Protein AF-A0A970YHF7-F1 (afdb_monomer_lite)

Structure (mmCIF, N/CA/C/O backbone):
data_AF-A0A970YHF7-F1
#
_entry.id   AF-A0A970YHF7-F1
#
loop_
_atom_site.group_PDB
_atom_site.id
_atom_site.type_symbol
_atom_site.label_atom_id
_atom_site.label_alt_id
_atom_site.label_comp_id
_atom_site.label_asym_id
_atom_site.label_entity_id
_atom_site.label_seq_id
_atom_site.pdbx_PDB_ins_code
_atom_site.Cartn_x
_atom_site.Cartn_y
_atom_site.Cartn_z
_atom_site.occupancy
_atom_site.B_iso_or_equiv
_atom_site.auth_seq_id
_atom_site.auth_comp_id
_atom_site.auth_asym_id
_atom_site.auth_atom_id
_atom_site.pdbx_PDB_model_num
ATOM 1 N N . LEU A 1 1 ? 2.351 -11.406 2.513 1.00 85.31 1 LEU A N 1
ATOM 2 C CA . LEU A 1 1 ? 3.472 -10.469 2.772 1.00 85.31 1 LEU A CA 1
ATOM 3 C C . LEU A 1 1 ? 4.498 -10.634 1.662 1.00 85.31 1 LEU A C 1
ATOM 5 O O . LEU A 1 1 ? 4.636 -11.752 1.177 1.00 85.31 1 LEU A O 1
ATOM 9 N N . VAL A 1 2 ? 5.182 -9.561 1.263 1.00 94.38 2 VAL A N 1
ATOM 10 C CA . VAL A 1 2 ? 6.252 -9.635 0.254 1.00 94.38 2 VAL A CA 1
ATOM 11 C C . VAL A 1 2 ? 7.477 -10.334 0.849 1.00 94.38 2 VAL A C 1
ATOM 13 O O . VAL A 1 2 ? 7.839 -10.079 2.001 1.00 94.38 2 VAL A O 1
ATOM 16 N N . GLU A 1 3 ? 8.116 -11.209 0.070 1.00 94.25 3 GLU A N 1
ATOM 17 C CA . GLU A 1 3 ? 9.375 -11.845 0.463 1.00 94.25 3 GLU A CA 1
ATOM 18 C C . GLU A 1 3 ? 10.464 -10.786 0.694 1.00 94.25 3 GLU A C 1
ATOM 20 O O . GLU A 1 3 ? 10.668 -9.878 -0.116 1.00 94.25 3 GLU A O 1
ATOM 25 N N . GLN A 1 4 ? 11.162 -10.888 1.825 1.00 93.81 4 GLN A N 1
ATOM 26 C CA . GLN A 1 4 ? 12.107 -9.865 2.260 1.00 93.81 4 GLN A CA 1
ATOM 27 C C . GLN A 1 4 ? 13.361 -9.848 1.385 1.00 93.81 4 GLN A C 1
ATOM 29 O O . GLN A 1 4 ? 14.000 -10.869 1.159 1.00 93.81 4 GLN A O 1
ATOM 34 N N . ALA A 1 5 ? 13.761 -8.650 0.976 1.00 94.31 5 ALA A N 1
ATOM 35 C CA . ALA A 1 5 ? 15.042 -8.372 0.346 1.00 94.31 5 ALA A CA 1
ATOM 36 C C . ALA A 1 5 ? 15.529 -6.988 0.796 1.00 94.31 5 ALA A C 1
ATOM 38 O O . ALA A 1 5 ? 14.752 -6.180 1.312 1.00 94.31 5 ALA A O 1
ATOM 39 N N . ARG A 1 6 ? 16.823 -6.705 0.619 1.00 92.69 6 ARG A N 1
ATOM 40 C CA . ARG A 1 6 ? 17.398 -5.399 0.968 1.00 92.69 6 ARG A CA 1
ATOM 41 C C . ARG A 1 6 ? 16.718 -4.286 0.158 1.00 92.69 6 ARG A C 1
ATOM 43 O O . ARG A 1 6 ? 16.482 -4.445 -1.040 1.00 92.69 6 ARG A O 1
ATOM 50 N N . SER A 1 7 ? 16.440 -3.153 0.801 1.00 91.12 7 SER A N 1
ATOM 51 C CA . SER A 1 7 ? 15.846 -1.981 0.148 1.00 91.12 7 SER A CA 1
ATOM 52 C C . SER A 1 7 ? 16.662 -1.514 -1.058 1.00 91.12 7 SER A C 1
ATOM 54 O O . SER A 1 7 ? 17.890 -1.602 -1.054 1.00 91.12 7 SER A O 1
ATOM 56 N N . HIS A 1 8 ? 15.960 -1.017 -2.079 1.00 89.94 8 HIS A N 1
ATOM 57 C CA . HIS A 1 8 ? 16.536 -0.525 -3.339 1.00 89.94 8 HIS A CA 1
ATOM 58 C C . HIS A 1 8 ? 17.381 -1.555 -4.106 1.00 89.94 8 HIS A C 1
ATOM 60 O O . HIS A 1 8 ? 18.261 -1.188 -4.879 1.00 89.94 8 HIS A O 1
ATOM 66 N N . THR A 1 9 ? 17.118 -2.851 -3.914 1.00 96.12 9 THR A N 1
ATOM 67 C CA . THR A 1 9 ? 17.730 -3.905 -4.731 1.00 96.12 9 THR A CA 1
ATOM 68 C C . THR A 1 9 ? 16.776 -4.386 -5.823 1.00 96.12 9 THR A C 1
ATOM 70 O O . THR A 1 9 ? 15.561 -4.410 -5.602 1.00 96.12 9 THR A O 1
ATOM 73 N N . PRO A 1 10 ? 17.297 -4.846 -6.977 1.00 97.25 10 PRO A N 1
ATOM 74 C CA . PRO A 1 10 ? 16.479 -5.492 -8.001 1.00 97.25 10 PRO A CA 1
ATOM 75 C C . PRO A 1 10 ? 15.685 -6.686 -7.459 1.00 97.25 10 PRO A C 1
ATOM 77 O O . PRO A 1 10 ? 14.540 -6.889 -7.848 1.00 97.25 10 PRO A O 1
ATOM 80 N N . GLN A 1 11 ? 16.255 -7.431 -6.506 1.00 97.12 11 GLN A N 1
ATOM 81 C CA . GLN A 1 11 ? 15.577 -8.567 -5.885 1.00 97.12 11 GLN A CA 1
ATOM 82 C C . GLN A 1 11 ? 14.293 -8.148 -5.162 1.00 97.12 11 GLN A C 1
ATOM 84 O O . GLN A 1 11 ? 13.276 -8.821 -5.286 1.00 97.12 11 GLN A O 1
ATOM 89 N N . LEU A 1 12 ? 14.305 -7.014 -4.452 1.00 95.56 12 LEU A N 1
ATOM 90 C CA . LEU A 1 12 ? 13.091 -6.503 -3.819 1.00 95.56 12 LEU A CA 1
ATOM 91 C C . LEU A 1 12 ? 12.013 -6.187 -4.863 1.00 95.56 12 LEU A C 1
ATOM 93 O O . LEU A 1 12 ? 10.856 -6.539 -4.657 1.00 95.56 12 LEU A O 1
ATOM 97 N N . ALA A 1 13 ? 12.386 -5.576 -5.990 1.00 95.25 13 ALA A N 1
ATOM 98 C CA . ALA A 1 13 ? 11.444 -5.295 -7.071 1.00 95.25 13 ALA A CA 1
ATOM 99 C C . ALA A 1 13 ? 10.846 -6.587 -7.655 1.00 95.25 13 ALA A C 1
ATOM 101 O O . ALA A 1 13 ? 9.633 -6.664 -7.843 1.00 95.25 13 ALA A O 1
ATOM 102 N N . VAL A 1 14 ? 11.669 -7.622 -7.868 1.00 97.25 14 VAL A N 1
ATOM 103 C CA . VAL A 1 14 ? 11.206 -8.949 -8.311 1.00 97.25 14 VAL A CA 1
ATOM 104 C C . VAL A 1 14 ? 10.208 -9.540 -7.315 1.00 97.25 14 VAL A C 1
ATOM 106 O O . VAL A 1 14 ? 9.129 -9.966 -7.725 1.00 97.25 14 VAL A O 1
ATOM 109 N N . ASN A 1 15 ? 10.518 -9.506 -6.017 1.00 96.75 15 ASN A N 1
ATOM 110 C CA . ASN A 1 15 ? 9.645 -10.036 -4.967 1.00 96.75 15 ASN A CA 1
ATOM 111 C C . ASN A 1 15 ? 8.308 -9.280 -4.897 1.00 96.75 15 ASN A C 1
ATOM 113 O O . ASN A 1 15 ? 7.252 -9.896 -4.746 1.00 96.75 15 ASN A O 1
ATOM 117 N N . VAL A 1 16 ? 8.340 -7.950 -5.034 1.00 96.56 16 VAL A N 1
ATOM 118 C CA . VAL A 1 16 ? 7.136 -7.107 -5.077 1.00 96.56 16 VAL A CA 1
ATOM 119 C C . VAL A 1 16 ? 6.282 -7.472 -6.292 1.00 96.56 16 VAL A C 1
ATOM 121 O O . VAL A 1 16 ? 5.114 -7.813 -6.130 1.00 96.56 16 VAL A O 1
ATOM 124 N N . VAL A 1 17 ? 6.853 -7.478 -7.500 1.00 96.06 17 VAL A N 1
ATOM 125 C CA . VAL A 1 17 ? 6.110 -7.808 -8.729 1.00 96.06 17 VAL A CA 1
ATOM 126 C C . VAL A 1 17 ? 5.530 -9.222 -8.668 1.00 96.06 17 VAL A C 1
ATOM 128 O O . VAL A 1 17 ? 4.371 -9.419 -9.030 1.00 96.06 17 VAL A O 1
ATOM 131 N N . ALA A 1 18 ? 6.295 -10.204 -8.183 1.00 96.44 18 ALA A N 1
ATOM 132 C CA . ALA A 1 18 ? 5.820 -11.576 -8.018 1.00 96.44 18 ALA A CA 1
ATOM 133 C C . ALA A 1 18 ? 4.602 -11.654 -7.083 1.00 96.44 18 ALA A C 1
ATOM 135 O O . AL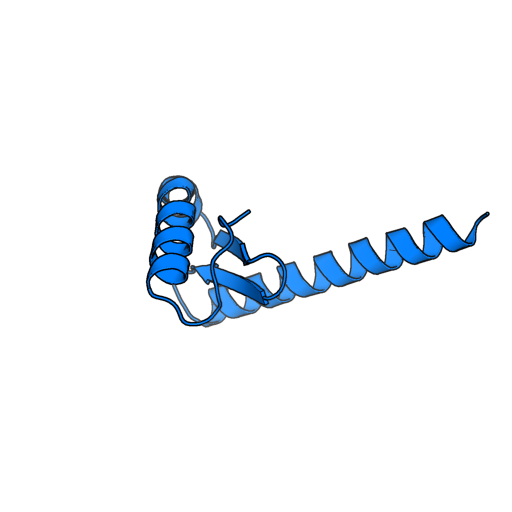A A 1 18 ? 3.644 -12.362 -7.385 1.00 96.44 18 ALA A O 1
ATOM 136 N N . HIS A 1 19 ? 4.605 -10.880 -5.994 1.00 96.19 19 HIS A N 1
ATOM 137 C CA . HIS A 1 19 ? 3.470 -10.796 -5.082 1.00 96.19 19 HIS A CA 1
ATOM 138 C C . HIS A 1 19 ? 2.221 -10.215 -5.763 1.00 96.19 19 HIS A C 1
ATOM 140 O O . HIS A 1 19 ? 1.151 -10.815 -5.689 1.00 96.19 19 HIS A O 1
ATOM 146 N N . PHE A 1 20 ? 2.356 -9.094 -6.477 1.00 96.06 20 PHE A N 1
ATOM 147 C CA . PHE A 1 20 ? 1.228 -8.446 -7.160 1.00 96.06 20 PHE A CA 1
ATOM 148 C C . PHE A 1 20 ? 0.669 -9.262 -8.328 1.00 96.06 20 PHE A C 1
ATOM 150 O O . PHE A 1 20 ? -0.536 -9.237 -8.562 1.00 96.06 20 PHE A O 1
ATOM 157 N N . ARG A 1 21 ? 1.499 -10.049 -9.026 1.00 95.00 21 ARG A N 1
ATOM 158 C CA . ARG A 1 21 ? 1.019 -10.973 -10.070 1.00 95.00 21 ARG A CA 1
ATOM 159 C C . ARG A 1 21 ? -0.007 -11.977 -9.540 1.00 95.00 21 ARG A C 1
ATOM 161 O O . ARG A 1 21 ? -0.951 -12.306 -10.249 1.00 95.00 21 ARG A O 1
ATOM 168 N N . GLY A 1 22 ? 0.142 -12.423 -8.292 1.00 94.62 22 GLY A N 1
ATOM 169 C CA . GLY A 1 22 ? -0.832 -13.303 -7.636 1.00 94.62 22 GLY A CA 1
ATOM 170 C C . GLY A 1 22 ? -2.153 -12.618 -7.269 1.00 94.62 22 GLY A C 1
ATOM 171 O O . GLY A 1 22 ? -3.113 -13.304 -6.934 1.00 94.62 22 GLY A O 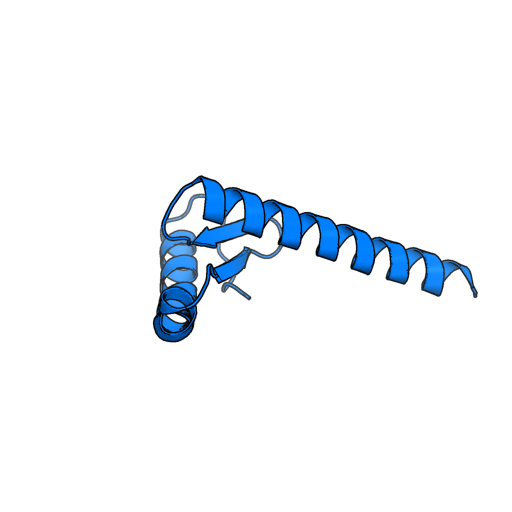1
ATOM 172 N N . LEU A 1 23 ? -2.212 -11.286 -7.337 1.00 94.69 23 LEU A N 1
ATOM 173 C CA . LEU A 1 23 ? -3.373 -10.478 -6.971 1.00 94.69 23 LEU A CA 1
ATOM 174 C C . LEU A 1 23 ? -4.094 -9.886 -8.187 1.00 94.69 23 LEU A C 1
ATOM 176 O O . LEU A 1 23 ? -5.063 -9.158 -8.003 1.00 94.69 23 LEU A O 1
ATOM 180 N N . MET A 1 24 ? -3.664 -10.188 -9.420 1.00 90.12 24 MET A N 1
ATOM 181 C CA . MET A 1 24 ? -4.218 -9.540 -10.619 1.00 90.12 24 MET A CA 1
ATOM 182 C C . MET A 1 24 ? -5.729 -9.745 -10.781 1.00 90.12 24 MET A C 1
ATOM 184 O O . MET A 1 24 ? -6.418 -8.816 -11.171 1.00 90.12 24 MET A O 1
ATOM 188 N N . GLY A 1 25 ? -6.264 -10.911 -10.401 1.00 93.00 25 GLY A N 1
ATOM 189 C CA . GLY A 1 25 ? -7.713 -11.144 -10.452 1.00 93.00 25 GLY A CA 1
ATOM 190 C C . GLY A 1 25 ? -8.528 -10.296 -9.462 1.00 93.00 25 GLY A C 1
ATOM 191 O O . GLY A 1 25 ? -9.717 -10.076 -9.684 1.00 93.00 25 GLY A O 1
ATOM 192 N N . GLU A 1 26 ? -7.910 -9.820 -8.378 1.00 93.81 26 GLU A N 1
ATOM 193 C CA . GLU A 1 26 ? -8.534 -8.868 -7.449 1.00 93.81 26 GLU A CA 1
ATOM 194 C C . GLU A 1 26 ? -8.259 -7.421 -7.864 1.00 93.81 26 GLU A C 1
ATOM 196 O O . GLU A 1 26 ? -9.145 -6.582 -7.736 1.00 93.81 26 GLU A O 1
ATOM 201 N N . PHE A 1 27 ? -7.079 -7.152 -8.435 1.00 93.56 27 PHE A N 1
ATOM 202 C CA . PHE A 1 27 ? -6.717 -5.845 -8.983 1.00 93.56 27 PHE A CA 1
ATOM 203 C C . PHE A 1 27 ? -7.747 -5.330 -9.996 1.00 93.56 27 PHE A C 1
ATOM 205 O O . PHE A 1 27 ? -8.124 -4.165 -9.937 1.00 93.56 27 PHE A O 1
ATOM 212 N N . ASP A 1 28 ? -8.272 -6.216 -10.850 1.00 91.56 28 ASP A N 1
ATOM 213 C CA . ASP A 1 28 ? -9.308 -5.875 -11.836 1.00 91.56 28 ASP A CA 1
ATOM 214 C C . ASP A 1 28 ? -10.614 -5.355 -11.200 1.00 91.56 28 ASP A C 1
ATOM 216 O O . ASP A 1 28 ? -11.426 -4.715 -11.868 1.00 91.56 28 ASP A O 1
ATOM 220 N N . LYS A 1 29 ? -10.851 -5.653 -9.916 1.00 94.25 29 LYS A N 1
ATOM 221 C CA . LYS A 1 29 ? -12.057 -5.247 -9.179 1.00 94.25 29 LYS A CA 1
ATOM 222 C C . LYS A 1 29 ? -11.797 -4.060 -8.261 1.00 94.25 29 LYS A C 1
ATOM 224 O O . LYS A 1 29 ? -12.701 -3.255 -8.049 1.00 94.25 29 LYS A O 1
ATOM 229 N N . HIS A 1 30 ? -10.617 -4.008 -7.647 1.00 95.00 30 HIS A N 1
ATOM 230 C CA . HIS A 1 30 ? -10.246 -2.998 -6.664 1.00 95.00 30 HIS A CA 1
ATOM 231 C C . HIS A 1 30 ? -8.718 -2.889 -6.514 1.00 95.00 30 HIS A C 1
ATOM 233 O O . HIS A 1 30 ? -7.996 -3.848 -6.786 1.00 95.00 30 HIS A O 1
ATOM 239 N N . PRO A 1 31 ? -8.194 -1.780 -5.969 1.00 96.62 31 PRO A N 1
ATOM 240 C CA . PRO A 1 31 ? -6.774 -1.628 -5.680 1.00 96.62 31 PRO A CA 1
ATOM 241 C C . PRO A 1 31 ? -6.259 -2.716 -4.757 1.00 96.62 31 PRO A C 1
ATOM 243 O O . PRO A 1 31 ? -6.965 -3.205 -3.869 1.00 96.62 31 PRO A O 1
ATOM 246 N N . VAL A 1 32 ? -4.985 -3.045 -4.911 1.00 96.88 32 VAL A N 1
ATOM 247 C CA . VAL A 1 32 ? -4.317 -4.028 -4.062 1.00 96.88 32 VAL A CA 1
ATOM 248 C C . VAL A 1 32 ? -3.103 -3.410 -3.386 1.00 96.88 32 VAL A C 1
ATOM 250 O O . VAL A 1 32 ? -2.403 -2.569 -3.949 1.00 96.88 32 VAL A O 1
ATOM 253 N N . GLY A 1 33 ? -2.859 -3.823 -2.144 1.00 95.50 33 GLY A N 1
ATOM 254 C CA . GLY A 1 33 ? -1.764 -3.331 -1.317 1.00 95.50 33 GLY A CA 1
ATOM 255 C C . GLY A 1 33 ? -0.923 -4.473 -0.762 1.00 95.50 33 GLY A C 1
ATOM 256 O O . GLY A 1 33 ? -1.439 -5.542 -0.438 1.00 95.50 33 GLY A O 1
ATOM 257 N N . ALA A 1 34 ? 0.378 -4.238 -0.621 1.00 95.25 34 ALA A N 1
ATOM 258 C CA . ALA A 1 34 ? 1.332 -5.219 -0.133 1.00 95.25 34 ALA A CA 1
ATOM 259 C C . ALA A 1 34 ? 2.261 -4.610 0.919 1.00 95.25 34 ALA A C 1
ATOM 261 O O . ALA A 1 34 ? 2.923 -3.602 0.677 1.00 95.25 34 ALA A O 1
ATOM 262 N N . LEU A 1 35 ? 2.349 -5.255 2.083 1.00 95.44 35 LEU A N 1
ATOM 263 C CA . LEU A 1 35 ? 3.309 -4.895 3.126 1.00 95.44 35 LEU A CA 1
ATOM 264 C C . LEU A 1 35 ? 4.697 -5.455 2.800 1.00 95.44 35 LEU A C 1
ATOM 266 O O . LEU A 1 35 ? 4.856 -6.658 2.557 1.00 95.44 35 LEU A O 1
ATOM 270 N N . LEU A 1 36 ? 5.696 -4.577 2.867 1.00 95.56 36 LEU A N 1
ATOM 271 C CA . LEU A 1 36 ? 7.119 -4.877 2.774 1.00 95.56 36 LEU A CA 1
ATOM 272 C C . LEU A 1 36 ? 7.686 -4.867 4.201 1.00 95.56 36 LEU A C 1
ATOM 274 O O . LEU A 1 36 ? 7.853 -3.791 4.789 1.00 95.56 36 LEU A O 1
ATOM 278 N N . PRO A 1 37 ? 7.975 -6.040 4.794 1.00 92.19 37 PRO A N 1
ATOM 279 C CA . PRO A 1 37 ? 8.393 -6.110 6.188 1.00 92.19 37 PRO A CA 1
ATOM 280 C C . PRO A 1 37 ? 9.635 -5.252 6.465 1.00 92.19 37 PRO A C 1
ATOM 282 O O . PRO A 1 37 ? 10.635 -5.364 5.756 1.00 92.19 37 PRO A O 1
ATOM 285 N N . ARG A 1 38 ? 9.577 -4.433 7.527 1.00 90.75 38 ARG A N 1
ATOM 286 C CA . ARG A 1 38 ? 10.637 -3.485 7.938 1.00 90.75 38 ARG A CA 1
ATOM 287 C C . ARG A 1 38 ? 10.981 -2.417 6.890 1.00 90.75 38 ARG A C 1
ATOM 289 O O . ARG A 1 38 ? 12.095 -1.903 6.890 1.00 90.75 38 ARG A O 1
ATOM 296 N N . HIS A 1 39 ? 10.045 -2.097 6.000 1.00 94.00 39 HIS A N 1
ATOM 297 C CA . HIS A 1 39 ? 10.237 -1.063 4.989 1.00 94.00 39 HIS A CA 1
ATOM 298 C C . HIS A 1 39 ? 9.006 -0.164 4.874 1.00 94.00 39 HIS A C 1
ATOM 300 O O . HIS A 1 39 ? 9.082 1.012 5.205 1.00 94.00 39 HIS A O 1
ATOM 306 N N . GLY A 1 40 ? 7.871 -0.705 4.438 1.00 93.50 40 GLY A N 1
ATOM 307 C CA . GLY A 1 40 ? 6.689 0.104 4.162 1.00 93.50 40 GLY A CA 1
ATOM 308 C C . GLY A 1 40 ? 5.606 -0.687 3.448 1.00 93.50 40 GLY A C 1
ATOM 309 O O . GLY A 1 40 ? 5.463 -1.892 3.656 1.00 93.50 40 GLY A O 1
ATOM 310 N N . VAL A 1 41 ? 4.851 -0.006 2.595 1.00 96.06 41 VAL A N 1
ATOM 311 C CA . VAL A 1 41 ? 3.752 -0.574 1.815 1.00 96.06 41 VAL A CA 1
ATOM 312 C C . VAL A 1 41 ? 3.878 -0.137 0.359 1.00 96.06 41 VAL A C 1
ATOM 314 O O . VAL A 1 41 ? 4.384 0.944 0.070 1.00 96.06 41 VAL A O 1
ATOM 317 N N . VAL A 1 42 ? 3.432 -0.991 -0.553 1.00 96.56 42 VAL A N 1
ATOM 318 C CA . VAL A 1 42 ? 3.249 -0.661 -1.969 1.00 96.56 42 VAL A CA 1
ATOM 319 C C . VAL A 1 42 ? 1.774 -0.843 -2.294 1.00 96.56 42 VAL A C 1
ATOM 321 O O . VAL A 1 42 ? 1.167 -1.808 -1.831 1.00 96.56 42 VAL A O 1
ATOM 324 N N . VAL A 1 43 ? 1.209 0.070 -3.080 1.00 97.38 43 VAL A N 1
ATOM 325 C CA . VAL A 1 43 ? -0.170 0.006 -3.578 1.00 97.38 43 VAL A CA 1
ATOM 326 C C . VAL A 1 43 ? -0.132 0.025 -5.101 1.00 97.38 43 VAL A C 1
ATOM 328 O O . VAL A 1 43 ? 0.616 0.806 -5.689 1.00 97.38 43 VAL A O 1
ATOM 331 N N . ALA A 1 44 ? -0.929 -0.837 -5.724 1.00 96.38 44 ALA A N 1
ATOM 332 C CA . ALA A 1 44 ? -1.230 -0.788 -7.145 1.00 96.38 44 ALA A CA 1
ATOM 333 C C . ALA A 1 44 ? -2.720 -0.471 -7.313 1.00 96.38 44 ALA A C 1
ATOM 335 O O . ALA A 1 44 ? -3.566 -1.145 -6.722 1.00 96.38 44 ALA A O 1
ATOM 336 N N . ALA A 1 45 ? -3.017 0.551 -8.112 1.00 97.06 45 ALA A N 1
ATOM 337 C CA . ALA A 1 45 ? -4.367 1.022 -8.423 1.00 97.06 45 ALA A CA 1
ATOM 338 C C . ALA A 1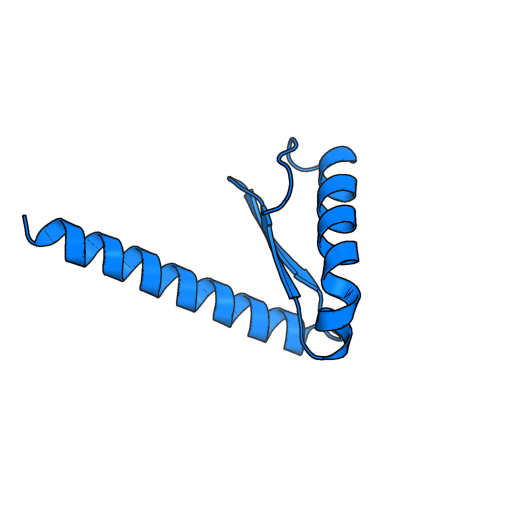 45 ? -4.439 1.484 -9.890 1.00 97.06 45 ALA A C 1
ATOM 340 O O . ALA A 1 45 ? -3.403 1.555 -10.562 1.00 97.06 45 ALA A O 1
ATOM 341 N N . HIS A 1 46 ? -5.639 1.793 -10.384 1.00 96.19 46 HIS A N 1
ATOM 342 C CA . HIS A 1 46 ? -5.843 2.231 -11.769 1.00 96.19 46 HIS A CA 1
ATOM 343 C C . HIS A 1 46 ? -5.394 3.675 -11.997 1.00 96.19 46 HIS A C 1
ATOM 345 O O . HIS A 1 46 ? -4.981 4.038 -13.099 1.00 96.19 46 HIS A O 1
ATOM 351 N N . ASP A 1 47 ? -5.438 4.489 -10.944 1.00 97.50 47 ASP A N 1
ATOM 352 C CA . ASP A 1 47 ? -4.975 5.865 -10.955 1.00 97.50 47 ASP A CA 1
ATOM 353 C C . ASP A 1 47 ? -4.391 6.287 -9.597 1.00 97.50 47 ASP A C 1
ATOM 355 O O . ASP A 1 47 ? -4.371 5.536 -8.618 1.00 97.50 47 ASP A O 1
ATOM 359 N N . LEU A 1 48 ? -3.853 7.507 -9.555 1.00 97.94 48 LEU A N 1
ATOM 360 C CA . LEU A 1 48 ? -3.199 8.040 -8.364 1.00 97.94 48 LEU A CA 1
ATOM 361 C 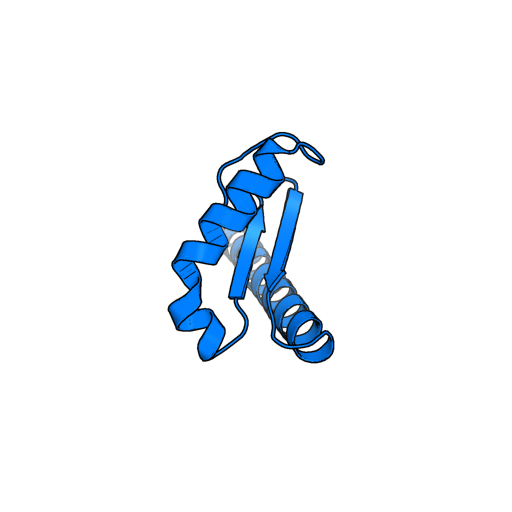C . LEU A 1 48 ? -4.175 8.322 -7.217 1.00 97.94 48 LEU A C 1
ATOM 363 O O . LEU A 1 48 ? -3.788 8.153 -6.065 1.00 97.94 48 LEU A O 1
ATOM 367 N N . LEU A 1 49 ? -5.405 8.754 -7.500 1.00 97.94 49 LEU A N 1
ATOM 368 C CA . LEU A 1 49 ? -6.379 9.069 -6.451 1.00 97.94 49 LEU A CA 1
ATOM 369 C C . LEU A 1 49 ? -6.793 7.792 -5.726 1.00 97.94 49 LEU A C 1
ATOM 371 O O . LEU A 1 49 ? -6.791 7.743 -4.499 1.00 97.94 49 LEU A O 1
ATOM 375 N N . GLU A 1 50 ? -7.061 6.744 -6.494 1.00 97.50 50 GLU A N 1
ATOM 376 C CA . GLU A 1 50 ? -7.418 5.427 -5.988 1.00 97.50 50 GLU A CA 1
ATOM 377 C C . GLU A 1 50 ? -6.259 4.788 -5.193 1.00 97.50 50 GLU A C 1
ATOM 379 O O . GLU A 1 50 ? -6.463 4.173 -4.138 1.00 97.50 50 GLU A O 1
ATOM 384 N N . ALA A 1 51 ? -5.017 4.997 -5.650 1.00 97.81 51 ALA A N 1
ATOM 385 C CA . ALA A 1 51 ? -3.823 4.571 -4.926 1.00 97.81 51 ALA A CA 1
ATOM 386 C C . ALA A 1 51 ? -3.683 5.282 -3.571 1.00 97.81 51 ALA A C 1
ATOM 388 O O . ALA A 1 51 ? -3.395 4.627 -2.565 1.00 97.81 51 ALA A O 1
ATOM 389 N N . PHE A 1 52 ? -3.883 6.603 -3.536 1.00 98.12 52 PHE A N 1
ATOM 390 C CA . PHE A 1 52 ? -3.785 7.392 -2.308 1.00 98.12 52 PHE A CA 1
ATOM 391 C C . PHE A 1 52 ? -4.908 7.066 -1.320 1.00 98.12 52 PHE A C 1
ATOM 393 O O . PHE A 1 52 ? -4.607 6.820 -0.154 1.00 98.12 52 PHE A O 1
ATOM 400 N N . ASP A 1 53 ? -6.161 6.959 -1.772 1.00 97.75 53 ASP A N 1
ATOM 401 C CA . ASP A 1 53 ? -7.283 6.548 -0.913 1.00 97.75 53 ASP A CA 1
ATOM 402 C C . ASP A 1 53 ? -7.014 5.177 -0.272 1.00 97.75 53 ASP A C 1
ATOM 404 O O . ASP A 1 53 ? -7.126 4.989 0.943 1.00 97.75 53 ASP A O 1
ATOM 408 N N . THR A 1 54 ? -6.548 4.216 -1.073 1.00 97.38 54 THR A N 1
ATOM 409 C CA . THR A 1 54 ? -6.201 2.883 -0.567 1.00 97.38 54 THR A CA 1
ATOM 410 C C . THR A 1 54 ? -5.057 2.937 0.441 1.00 97.38 54 THR A C 1
ATOM 412 O O . THR A 1 54 ? -5.108 2.255 1.468 1.00 97.38 54 THR A O 1
ATOM 415 N N . LEU A 1 55 ? -4.027 3.743 0.178 1.00 98.00 55 LEU A N 1
ATOM 416 C CA . LEU A 1 55 ? -2.900 3.923 1.089 1.00 98.00 55 LEU A CA 1
ATOM 417 C C . LEU A 1 55 ? -3.352 4.493 2.441 1.00 98.00 55 LEU A C 1
ATOM 419 O O . LEU A 1 55 ? -2.981 3.946 3.481 1.00 98.00 55 LEU A O 1
ATOM 423 N N . GLU A 1 56 ? -4.183 5.535 2.436 1.00 98.12 56 GLU A N 1
ATOM 424 C CA . GLU A 1 56 ? -4.719 6.152 3.654 1.00 98.12 56 GLU A CA 1
ATOM 425 C C . GLU A 1 56 ? -5.573 5.166 4.457 1.00 98.12 56 GLU A C 1
ATOM 427 O O . GLU A 1 56 ? -5.436 5.060 5.679 1.00 98.12 56 GLU A O 1
ATOM 432 N N . ARG A 1 57 ? -6.406 4.368 3.778 1.00 97.19 57 ARG A N 1
ATOM 433 C CA . ARG A 1 57 ? -7.194 3.305 4.419 1.00 97.19 57 ARG A CA 1
ATOM 434 C C . ARG A 1 57 ? -6.301 2.268 5.097 1.00 97.19 57 ARG A C 1
ATOM 436 O O . ARG A 1 57 ? -6.586 1.860 6.226 1.00 97.19 57 ARG A O 1
ATOM 443 N N . LEU A 1 58 ? -5.226 1.836 4.433 1.00 97.12 58 LEU A N 1
ATOM 444 C CA . LEU A 1 58 ? -4.260 0.892 5.004 1.00 97.12 58 LEU A CA 1
ATOM 445 C C . LEU A 1 58 ? -3.561 1.485 6.230 1.00 97.12 58 LEU A C 1
ATOM 447 O O . LEU A 1 58 ? -3.456 0.812 7.258 1.00 97.12 58 LEU A O 1
ATOM 451 N N . GLU A 1 59 ? -3.122 2.740 6.145 1.00 97.56 59 GLU A N 1
ATOM 452 C CA . GLU A 1 59 ? -2.479 3.441 7.253 1.00 97.56 59 GLU A CA 1
ATOM 453 C C . GLU A 1 59 ? -3.420 3.581 8.455 1.00 97.56 59 GLU A C 1
ATOM 455 O O . GLU A 1 59 ? -3.053 3.231 9.580 1.00 97.56 59 GLU A O 1
ATOM 460 N N . ASN A 1 60 ? -4.643 4.060 8.228 1.00 98.19 60 ASN A N 1
ATOM 461 C CA . ASN A 1 60 ? -5.608 4.284 9.294 1.00 98.19 60 ASN A CA 1
ATOM 462 C C . ASN A 1 60 ? -5.978 2.9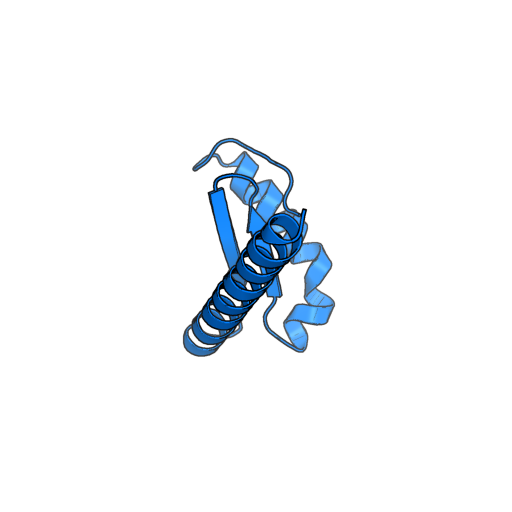71 9.998 1.00 98.19 60 ASN A C 1
ATOM 464 O O . ASN A 1 60 ? -5.959 2.896 11.227 1.00 98.19 60 ASN A O 1
ATOM 468 N N . ASN A 1 61 ? -6.208 1.900 9.232 1.00 97.00 61 ASN A N 1
ATOM 469 C CA . ASN A 1 61 ? -6.458 0.574 9.794 1.00 97.00 61 ASN A CA 1
ATOM 470 C C . ASN A 1 61 ? -5.266 0.066 10.615 1.00 97.00 61 ASN A C 1
ATOM 472 O O . ASN A 1 61 ? -5.460 -0.463 11.711 1.00 97.00 61 ASN A O 1
ATOM 476 N N . ALA A 1 62 ? -4.034 0.255 10.132 1.00 96.19 62 ALA A N 1
ATOM 477 C CA . ALA A 1 62 ? -2.837 -0.128 10.875 1.00 96.19 62 ALA A CA 1
ATOM 478 C C . ALA A 1 62 ? -2.733 0.628 12.209 1.00 96.19 62 ALA A C 1
ATOM 480 O O . ALA A 1 62 ? -2.495 0.007 13.246 1.00 96.19 62 ALA A O 1
ATOM 481 N N . ARG A 1 63 ? -2.979 1.947 12.207 1.00 97.06 63 ARG A N 1
ATOM 482 C CA . ARG A 1 63 ? -3.013 2.767 13.430 1.00 97.06 63 ARG A CA 1
ATOM 483 C C . ARG A 1 63 ? -4.063 2.258 14.418 1.00 97.06 63 ARG A C 1
ATOM 485 O O . ARG A 1 63 ? -3.746 2.098 15.595 1.00 97.06 63 ARG A O 1
ATOM 492 N N . CYS A 1 64 ? -5.277 1.956 13.952 1.00 97.31 64 CYS A N 1
ATOM 493 C CA . CYS A 1 64 ? -6.338 1.406 14.797 1.00 97.31 64 CYS A CA 1
ATOM 494 C C . CYS A 1 64 ? -5.949 0.055 15.415 1.00 97.31 64 CYS A C 1
ATOM 496 O O . CYS A 1 64 ? -6.102 -0.119 16.622 1.00 97.31 64 CYS A O 1
ATOM 498 N N . ILE A 1 65 ? -5.406 -0.875 14.622 1.00 95.94 65 ILE A N 1
ATOM 499 C CA . ILE A 1 65 ? -4.990 -2.207 15.093 1.00 95.94 65 ILE A CA 1
ATOM 500 C C . ILE A 1 65 ? -3.874 -2.097 16.141 1.00 95.94 65 ILE A C 1
ATOM 502 O O . ILE A 1 65 ? -3.942 -2.734 17.193 1.00 95.94 65 ILE A O 1
ATOM 506 N N . ILE A 1 66 ? -2.859 -1.266 15.884 1.00 95.25 66 ILE A N 1
ATOM 507 C CA . ILE A 1 66 ? -1.746 -1.042 16.818 1.00 95.25 66 ILE A CA 1
ATOM 508 C C . ILE A 1 66 ? -2.253 -0.387 18.107 1.00 95.25 66 ILE A C 1
ATOM 510 O O . ILE A 1 66 ? -1.914 -0.836 19.202 1.00 95.25 66 ILE A O 1
ATOM 514 N N . GLY A 1 67 ? -3.093 0.644 17.988 1.00 96.38 67 GLY A N 1
ATOM 515 C CA . GLY A 1 67 ? -3.690 1.326 19.134 1.00 96.38 67 GLY A CA 1
ATOM 516 C C . GLY A 1 67 ? -4.543 0.387 19.987 1.00 96.38 67 GLY A C 1
ATOM 517 O O . GLY A 1 67 ? -4.413 0.372 21.209 1.00 96.38 67 GLY A O 1
ATOM 518 N N . GLN A 1 68 ? -5.357 -0.461 19.354 1.00 96.62 68 GLN A N 1
ATOM 519 C CA . GLN A 1 68 ? -6.131 -1.489 20.045 1.00 96.62 68 GLN A CA 1
ATOM 520 C C . GLN A 1 68 ? -5.221 -2.453 20.814 1.00 96.62 68 GLN A C 1
ATOM 522 O O . GLN A 1 68 ? -5.498 -2.746 21.976 1.00 96.62 68 GLN A O 1
ATOM 527 N N . ALA A 1 69 ? -4.141 -2.937 20.195 1.00 93.12 69 ALA A N 1
ATOM 528 C CA . ALA A 1 69 ? -3.202 -3.845 20.848 1.00 93.12 69 ALA A CA 1
ATOM 529 C C . ALA A 1 69 ? -2.530 -3.195 22.071 1.00 93.12 69 ALA A C 1
ATOM 531 O O . ALA A 1 69 ? -2.427 -3.826 23.123 1.00 93.12 69 ALA A O 1
ATOM 532 N N . ALA A 1 70 ? -2.146 -1.920 21.965 1.00 92.44 70 ALA A N 1
ATOM 533 C CA . ALA A 1 70 ? -1.568 -1.165 23.076 1.00 92.44 70 ALA A CA 1
ATOM 534 C C . ALA A 1 70 ? -2.554 -1.002 24.248 1.00 92.44 70 ALA A C 1
ATOM 536 O O . ALA A 1 70 ? -2.179 -1.194 25.403 1.00 92.44 70 ALA A O 1
ATOM 537 N N . LEU A 1 71 ? -3.826 -0.707 23.960 1.00 92.12 71 LEU A N 1
ATOM 538 C CA . LEU A 1 71 ? -4.875 -0.569 24.979 1.00 92.12 71 LEU A CA 1
ATOM 539 C C . LEU A 1 71 ? -5.279 -1.909 25.606 1.00 92.12 71 LEU A C 1
ATOM 541 O O . LEU A 1 71 ? -5.594 -1.971 26.791 1.00 92.12 71 LEU A O 1
ATOM 545 N N . ALA A 1 72 ? -5.280 -2.991 24.826 1.00 85.69 72 ALA A N 1
ATOM 546 C CA . ALA A 1 72 ? -5.551 -4.331 25.336 1.00 85.69 72 ALA A CA 1
ATOM 547 C C . ALA A 1 72 ? -4.429 -4.812 26.272 1.00 85.69 72 ALA A C 1
ATOM 549 O O . ALA A 1 72 ? -4.714 -5.420 27.301 1.00 85.69 72 ALA A O 1
ATOM 550 N N . GLY A 1 73 ? -3.172 -4.486 25.949 1.00 68.31 73 GLY A N 1
ATOM 551 C CA . GLY A 1 73 ? -2.010 -4.765 26.794 1.00 68.31 73 GLY A CA 1
ATOM 552 C C . GLY A 1 73 ? -1.911 -3.889 28.048 1.00 68.31 73 GLY A C 1
ATOM 553 O O . GLY A 1 73 ? -1.260 -4.289 29.003 1.00 68.31 73 GLY A O 1
ATOM 554 N N . SER A 1 74 ? -2.578 -2.729 28.095 1.00 60.16 74 SER A N 1
ATOM 555 C CA . SER A 1 74 ? -2.593 -1.856 29.282 1.00 60.16 74 SER A CA 1
ATOM 556 C C . SER A 1 74 ? -3.609 -2.280 30.354 1.00 60.16 74 SER A C 1
ATOM 558 O O . SER A 1 74 ? -3.790 -1.563 31.337 1.00 60.16 74 SER A 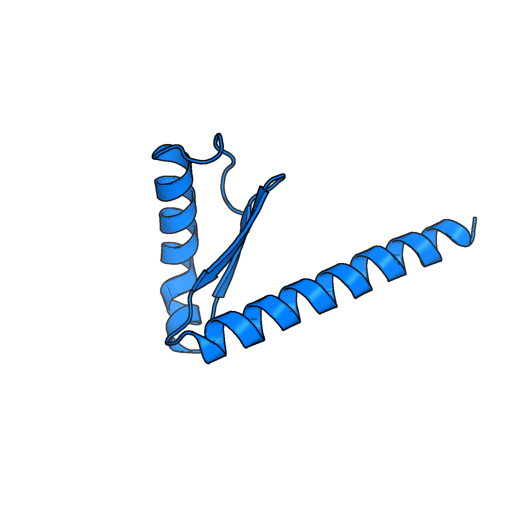O 1
ATOM 560 N N . ARG A 1 75 ? -4.330 -3.388 30.139 1.00 54.47 75 ARG A N 1
ATOM 561 C CA . ARG A 1 75 ? -5.319 -3.949 31.075 1.00 54.47 75 ARG A CA 1
ATOM 562 C C . ARG A 1 75 ? -4.783 -5.138 31.892 1.00 54.47 75 ARG A C 1
ATOM 564 O O . ARG A 1 75 ? -5.597 -5.854 32.471 1.00 54.47 75 ARG A O 1
ATOM 571 N N . SER A 1 76 ? -3.463 -5.359 31.930 1.00 49.44 76 SER A N 1
ATOM 572 C CA . SER A 1 76 ? -2.818 -6.325 32.842 1.00 49.44 76 SER A CA 1
ATOM 573 C C . SER A 1 76 ? -2.394 -5.680 34.152 1.00 49.44 76 SER A C 1
ATOM 575 O O . SER A 1 76 ? -1.686 -4.651 34.056 1.00 49.44 76 SER A O 1
#

Sequence (76 aa):
LVEQARSHTPQLAVNVVAHFRGLMGEFDKHPVGALLPRHGVVVAAHDLLEAFDTLERLENNARCIIGQAALAGSRS

Radius of gyration: 14.79 Å; chains: 1; bounding box: 30×22×45 Å

pLDDT: mean 93.28, std 8.82, range [49.44, 98.19]

Foldseek 3Di:
DFDADDPPDPVSVVSVVVVVVVCVVVQVVAKDKDDHPPPGIDIDHPDDVSRVVVRVVVVVVVVVVVVVVVVVVVPD

Secondary structure (DSSP, 8-state):
-PPP--TT-HHHHHHHHHHHHTTHHHHTTS-EEEEETTTEEEEE-SSHHHHHHHHHHHHHHHHHHHHHHHHHHTT-